Protein 5NGH (pdb70)

Solvent-accessible surface area: 8591 Å² total; per-residue (Å²): 107,86,125,38,52,92,78,119,43,71,26,78,77,1,43,12,120,2,45,1,3,7,5,0,1,71,62,134,107,43,2,90,136,134,17,36,15,32,23,10,5,5,38,2,61,62,64,120,102,26,9,1,44,14,42,13,7,25,48,93,142,66,87,54,53,125,58,66,33,80,0,83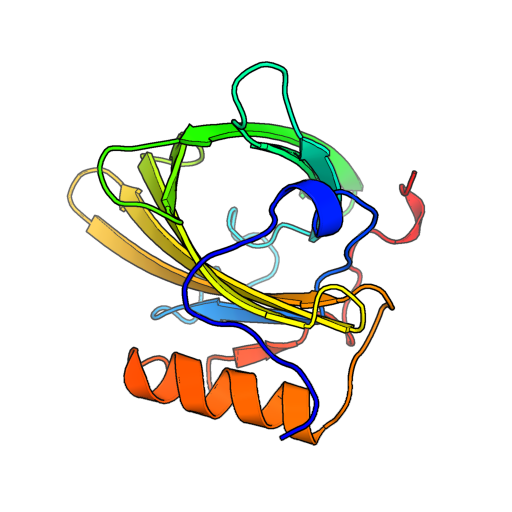,100,54,182,73,108,7,34,5,14,18,135,46,80,36,100,2,49,16,86,7,13,3,0,32,38,115,44,7,0,0,18,14,28,58,9,43,41,166,118,111,77,16,43,13,1,19,0,0,0,54,119,50,73,14,46,124,102,6,125,51,81,0,44,102,53,0,79,110,48,57,2,80,140,124,25,27,20,47,0,46,142,66,114,23,3,81,162,50,60,82

InterPro domains:
  IPR000566 Lipocalin/cytosolic fatty-acid binding domain [PF00061] (87-225)
  IPR002345 Lipocalin [PTHR11430] (59-229)
  IPR002971 Major urinary protein [PR01221] (70-84)
  IPR002971 Major urinary protein [PR01221] (87-105)
  IPR002971 Major urinary protein [PR01221] (117-138)
  IPR002971 Major urinary protein [PR01221] (150-162)
  IPR002971 Major urinary protein [PR01221] (164-179)
  IPR002971 Major urinary protein [PR01221] (185-206)
  IPR002971 Major urinary protein [PR01221] (213-230)
  IPR012674 Calycin [G3DSA:2.40.128.20] (71-238)
  IPR012674 Calycin [SSF50814] (81-230)
  IPR022272 Lipocalin family conserved site [PS00213] (80-93)

CATH classification: 2.40.128.20

Structure (mmCIF, N/CA/C/O backbone):
data_5NGH
#
_entry.id   5NGH
#
_cell.length_a   94.030
_cell.length_b   94.030
_cell.length_c   114.530
_cell.angle_alpha   90.00
_cell.angle_beta   90.00
_cell.angle_gamma   120.00
#
_symmetry.space_group_name_H-M   'P 65 2 2'
#
loop_
_entity.id
_entity.type
_entity.pdbx_description
1 polymer 'Odorant Binding Protein 3'
2 non-polymer 2-AMINO-2-HYDROXYMETHYL-PROPANE-1,3-DIOL
3 water water
#
loop_
_atom_site.group_PDB
_atom_site.id
_atom_site.type_symbol
_atom_site.label_atom_id
_atom_site.label_alt_id
_atom_site.label_comp_id
_atom_site.label_asym_id
_atom_site.label_entity_id
_atom_site.label_seq_id
_atom_site.pdbx_PDB_ins_code
_atom_site.Cartn_x
_atom_site.Cartn_y
_atom_site.Cartn_z
_atom_site.occupancy
_atom_site.B_iso_or_equiv
_atom_site.auth_seq_id
_atom_site.auth_comp_id
_atom_site.auth_asym_id
_atom_site.auth_atom_id
_atom_site.pdbx_PDB_model_num
ATOM 1 N N . GLU A 1 3 ? 8.634 -40.354 -1.935 1.00 119.09 3 GLU A N 1
ATOM 2 C CA . GLU A 1 3 ? 7.563 -40.210 -0.954 1.00 118.05 3 GLU A CA 1
ATOM 3 C C . GLU A 1 3 ? 7.674 -38.877 -0.161 1.00 118.31 3 GLU A C 1
ATOM 4 O O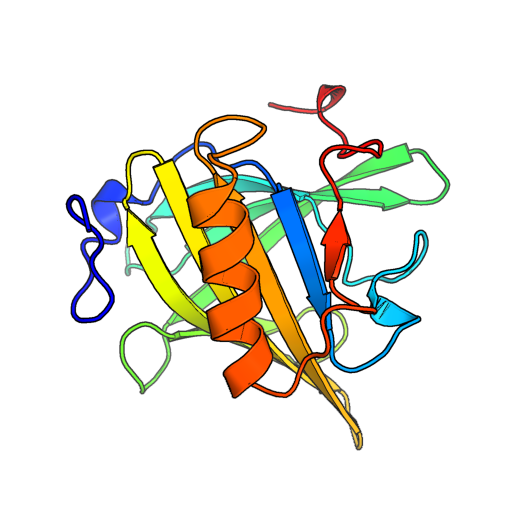 . GLU A 1 3 ? 8.532 -38.046 -0.490 1.00 116.47 3 GLU A O 1
ATOM 6 N N . GLY A 1 4 ? 6.788 -38.687 0.828 1.00 114.96 4 GLY A N 1
ATOM 7 C CA . GLY A 1 4 ? 6.734 -37.548 1.757 1.00 114.60 4 GLY A CA 1
ATOM 8 C C . GLY A 1 4 ? 6.681 -36.143 1.184 1.00 119.01 4 GLY A C 1
ATOM 9 O O . GLY A 1 4 ? 5.667 -35.746 0.605 1.00 119.63 4 GLY A O 1
ATOM 10 N N . ASN A 1 5 ? 7.783 -35.365 1.401 1.00 114.55 5 ASN A N 1
ATOM 11 C CA . ASN A 1 5 ? 7.954 -33.965 0.968 1.00 113.04 5 ASN A CA 1
ATOM 12 C C . ASN A 1 5 ? 9.427 -33.572 0.679 1.00 111.92 5 ASN A C 1
ATOM 13 O O . ASN A 1 5 ? 9.843 -32.453 1.008 1.00 111.43 5 ASN A O 1
ATOM 18 N N . ASP A 1 6 ? 10.201 -34.483 0.051 1.00 104.78 6 ASP A N 1
ATOM 19 C CA . ASP A 1 6 ? 11.609 -34.218 -0.278 1.00 102.77 6 ASP A CA 1
ATOM 20 C C . ASP A 1 6 ? 11.749 -33.330 -1.500 1.00 104.37 6 ASP A C 1
ATOM 21 O O . ASP A 1 6 ? 10.963 -33.464 -2.435 1.00 104.80 6 ASP A O 1
ATOM 26 N N . VAL A 1 7 ? 12.723 -32.394 -1.469 1.00 98.32 7 VAL A N 1
ATOM 27 C CA . VAL A 1 7 ? 13.018 -31.462 -2.563 1.00 96.59 7 VAL A CA 1
ATOM 28 C C . VAL A 1 7 ? 14.459 -31.692 -3.034 1.00 97.06 7 VAL A C 1
ATOM 29 O O . VAL A 1 7 ? 15.372 -31.747 -2.207 1.00 95.99 7 VAL A O 1
ATOM 33 N N . ARG A 1 8 ? 14.649 -31.864 -4.360 1.00 90.89 8 ARG A N 1
ATOM 34 C CA . ARG A 1 8 ? 15.959 -32.096 -4.980 1.00 88.77 8 ARG A CA 1
ATOM 35 C C . ARG A 1 8 ? 16.296 -31.045 -6.046 1.00 90.41 8 ARG A C 1
ATOM 36 O O . ARG A 1 8 ? 17.374 -31.103 -6.638 1.00 88.53 8 ARG A O 1
ATOM 41 N N . ARG A 1 9 ? 15.397 -30.070 -6.274 1.00 87.79 9 ARG A N 1
ATOM 42 C CA . ARG A 1 9 ? 15.618 -29.063 -7.312 1.00 88.55 9 ARG A CA 1
ATOM 43 C C . ARG A 1 9 ? 16.105 -27.711 -6.791 1.00 92.75 9 ARG A C 1
ATOM 44 O O . ARG A 1 9 ? 17.313 -27.503 -6.698 1.00 90.91 9 ARG A O 1
ATOM 46 N N . ASN A 1 10 ? 15.160 -26.798 -6.497 1.00 90.99 10 ASN A N 1
ATOM 47 C CA . ASN A 1 10 ? 15.386 -25.443 -6.025 1.00 90.97 10 ASN A CA 1
ATOM 48 C C . ASN A 1 10 ? 15.253 -25.452 -4.533 1.00 96.68 10 ASN A C 1
ATOM 49 O O . ASN A 1 10 ? 14.271 -25.982 -3.992 1.00 97.67 10 ASN A O 1
ATOM 54 N N . PHE A 1 11 ? 16.270 -24.913 -3.863 1.00 92.47 11 PHE A N 1
ATOM 55 C CA . PHE A 1 11 ? 16.366 -24.956 -2.420 1.00 91.57 11 PHE A CA 1
ATOM 56 C C . PHE A 1 11 ? 15.940 -23.696 -1.686 1.00 96.69 11 PHE A C 1
ATOM 57 O O . PHE A 1 11 ? 15.842 -22.624 -2.275 1.00 97.31 11 PHE A O 1
ATOM 65 N N . ASP A 1 12 ? 15.637 -23.878 -0.382 1.00 92.70 12 ASP A N 1
ATOM 66 C CA . ASP A 1 12 ? 15.295 -22.850 0.590 1.00 91.75 12 ASP A CA 1
ATOM 67 C C . ASP A 1 12 ? 16.329 -23.065 1.672 1.00 92.78 12 ASP A C 1
ATOM 68 O O . ASP A 1 12 ? 16.036 -23.579 2.757 1.00 91.74 12 ASP A O 1
ATOM 73 N N . VAL A 1 13 ? 17.5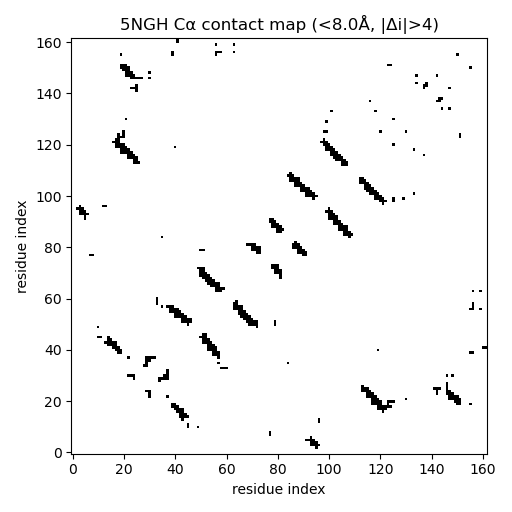78 -22.675 1.335 1.00 87.54 13 VAL A N 1
ATOM 74 C CA . VAL A 1 13 ? 18.781 -22.776 2.167 1.00 86.14 13 VAL A CA 1
ATOM 75 C C . VAL A 1 13 ? 18.472 -22.260 3.595 1.00 89.04 13 VAL A C 1
ATOM 76 O O . VAL A 1 13 ? 18.883 -22.880 4.578 1.00 87.02 13 VAL A O 1
ATOM 80 N N . SER A 1 14 ? 17.649 -21.201 3.680 1.00 87.06 14 SER A N 1
ATOM 81 C CA . SER A 1 14 ? 17.186 -20.550 4.905 1.00 87.58 14 SER A CA 1
ATOM 82 C C . SER A 1 14 ? 16.597 -21.571 5.893 1.00 91.38 14 SER A C 1
ATOM 83 O O . SER A 1 14 ? 16.836 -21.462 7.099 1.00 91.54 14 SER A O 1
ATOM 86 N N . LYS A 1 15 ? 15.882 -22.590 5.372 1.00 87.23 15 LYS A N 1
ATOM 87 C CA . LYS A 1 15 ? 15.260 -23.633 6.193 1.00 86.34 15 LYS A CA 1
ATOM 88 C C . LYS A 1 15 ? 16.151 -24.879 6.351 1.00 86.31 15 LYS A C 1
ATOM 89 O O . LYS A 1 15 ? 15.715 -25.896 6.903 1.00 85.99 15 LYS A O 1
ATOM 92 N N . ILE A 1 16 ? 17.411 -24.778 5.925 1.00 80.09 16 ILE A N 1
ATOM 93 C CA . ILE A 1 16 ? 18.358 -25.871 6.106 1.00 79.17 16 ILE A CA 1
ATOM 94 C C . ILE A 1 16 ? 19.372 -25.496 7.196 1.00 86.34 16 ILE A C 1
ATOM 95 O O . ILE A 1 16 ? 20.026 -26.387 7.739 1.00 86.50 16 ILE A O 1
ATOM 100 N N . SER A 1 17 ? 19.474 -24.183 7.542 1.00 83.65 17 SER A N 1
ATOM 101 C CA . SER A 1 17 ? 20.367 -23.693 8.596 1.00 83.27 17 SER A CA 1
ATOM 102 C C . SER A 1 17 ? 19.866 -24.173 9.957 1.00 85.60 17 SER A C 1
ATOM 103 O O . SER A 1 17 ? 18.714 -23.912 10.331 1.00 86.67 17 SER A O 1
ATOM 106 N N . GLY A 1 18 ? 20.714 -24.923 10.652 1.00 79.39 18 GLY A N 1
ATOM 107 C CA . GLY A 1 18 ? 20.393 -25.473 11.960 1.00 78.33 18 GLY A CA 1
ATOM 108 C C . GLY A 1 18 ? 21.337 -26.565 12.422 1.00 80.83 18 GLY A C 1
ATOM 109 O O . GLY A 1 18 ? 22.469 -26.668 11.943 1.00 81.62 18 GLY A O 1
ATOM 110 N N . TYR A 1 19 ? 20.873 -27.392 13.342 1.00 75.15 19 TYR A N 1
ATOM 111 C CA . TYR A 1 19 ? 21.680 -28.457 13.923 1.00 74.38 19 TYR A CA 1
ATOM 112 C C . TYR A 1 19 ? 21.476 -29.786 13.197 1.00 76.77 19 TYR A C 1
ATOM 113 O O . TYR A 1 19 ? 20.404 -30.383 13.269 1.00 76.14 19 TYR A O 1
ATOM 122 N N . TRP A 1 20 ? 22.516 -30.244 12.506 1.00 72.95 20 TRP A N 1
ATOM 123 C CA . TRP A 1 20 ? 22.553 -31.521 11.789 1.00 72.34 20 TRP A CA 1
ATOM 124 C C . TRP A 1 20 ? 23.485 -32.500 12.527 1.00 70.74 20 TRP A C 1
ATOM 125 O O . TRP A 1 20 ? 24.295 -32.074 13.334 1.00 68.64 20 TRP A O 1
ATOM 136 N N . TYR A 1 21 ? 23.381 -33.800 12.232 1.00 66.88 21 TYR A N 1
ATOM 137 C CA . TYR A 1 21 ? 24.252 -34.866 12.759 1.00 66.55 21 TYR A CA 1
ATOM 138 C C . TYR A 1 21 ? 24.955 -35.502 11.525 1.00 69.83 21 TYR A C 1
ATOM 139 O O . TYR A 1 21 ? 25.069 -34.845 10.494 1.00 70.64 21 TYR A O 1
ATOM 148 N N . SER A 1 22 ? 25.467 -36.723 11.621 1.00 63.79 22 SER A N 1
ATOM 149 C CA . SER A 1 22 ? 26.129 -37.368 10.495 1.00 62.75 22 SER A CA 1
ATOM 150 C C . SER A 1 22 ? 25.817 -38.838 10.657 1.00 65.11 22 SER A C 1
ATOM 151 O O . SER A 1 22 ? 26.251 -39.437 11.632 1.00 65.62 22 SER A O 1
ATOM 154 N N . VAL A 1 23 ? 24.972 -39.382 9.790 1.00 60.18 23 VAL A N 1
ATOM 155 C CA . VAL A 1 23 ? 24.486 -40.754 9.877 1.00 60.04 23 VAL A CA 1
ATOM 156 C C . VAL A 1 23 ? 25.380 -41.683 9.118 1.00 69.21 23 VAL A C 1
ATOM 157 O O . VAL A 1 23 ? 25.954 -42.586 9.726 1.00 69.54 23 VAL A O 1
ATOM 161 N N . LEU A 1 24 ? 25.508 -41.470 7.786 1.00 69.19 24 LEU A N 1
ATOM 162 C CA . LEU A 1 24 ? 26.350 -42.277 6.912 1.00 69.69 24 LEU A CA 1
ATOM 163 C C . LEU A 1 24 ? 27.288 -41.421 6.105 1.00 74.78 24 LEU A C 1
ATOM 164 O O . LEU A 1 24 ? 26.915 -40.325 5.676 1.00 72.39 24 LEU A O 1
ATOM 169 N N . LEU A 1 25 ? 28.522 -41.929 5.923 1.00 74.88 25 LEU A N 1
ATOM 170 C CA . LEU A 1 25 ? 29.609 -41.297 5.171 1.00 76.46 25 LEU A CA 1
ATOM 171 C C . LEU A 1 25 ? 30.204 -42.381 4.300 1.00 86.06 25 LEU A C 1
ATOM 172 O O . LEU A 1 25 ? 30.576 -43.436 4.825 1.00 86.42 25 LEU A O 1
ATOM 177 N N . ALA A 1 26 ? 30.251 -42.144 2.969 1.00 85.26 26 ALA A N 1
ATOM 178 C CA . ALA A 1 26 ? 30.770 -43.098 1.990 1.00 86.05 26 ALA A CA 1
ATOM 179 C C . ALA A 1 26 ? 31.659 -42.429 0.922 1.00 92.30 26 ALA A C 1
ATOM 180 O O . ALA A 1 26 ? 31.453 -41.257 0.610 1.00 90.47 26 ALA A O 1
ATOM 182 N N . SER A 1 27 ? 32.635 -43.180 0.360 1.00 93.11 27 SER A N 1
ATOM 183 C CA . SER A 1 27 ? 33.539 -42.710 -0.710 1.00 95.22 27 SER A CA 1
ATOM 184 C C . SER A 1 27 ? 33.882 -43.826 -1.708 1.00 102.74 27 SER A C 1
ATOM 185 O O . SER A 1 27 ? 33.536 -44.989 -1.469 1.00 102.34 27 SER A O 1
ATOM 188 N N . ASP A 1 28 ? 34.575 -43.469 -2.821 1.00 102.22 28 ASP A N 1
ATOM 189 C CA . ASP A 1 28 ? 35.022 -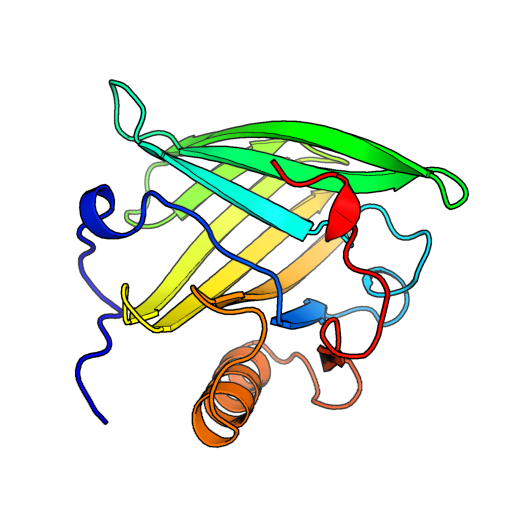44.425 -3.853 1.00 103.32 28 ASP A CA 1
ATOM 190 C C . ASP A 1 28 ? 36.150 -45.314 -3.320 1.00 110.40 28 ASP A C 1
ATOM 191 O O . ASP A 1 28 ? 36.311 -46.442 -3.790 1.00 110.52 28 ASP A O 1
ATOM 196 N N . VAL A 1 29 ? 36.923 -44.807 -2.339 1.00 108.68 29 VAL A N 1
ATOM 197 C CA . VAL A 1 29 ? 38.019 -45.531 -1.690 1.00 109.22 29 VAL A CA 1
ATOM 198 C C . VAL A 1 29 ? 37.624 -45.998 -0.290 1.00 114.05 29 VAL A C 1
ATOM 199 O O . VAL A 1 29 ? 36.921 -45.277 0.423 1.00 113.61 29 VAL A O 1
ATOM 203 N N . ARG A 1 30 ? 38.069 -47.205 0.098 1.00 110.80 30 ARG A N 1
ATOM 204 C CA . ARG A 1 30 ? 37.777 -47.779 1.411 1.00 110.57 30 ARG A CA 1
ATOM 205 C C . ARG A 1 30 ? 38.472 -47.023 2.551 1.00 114.43 30 ARG A C 1
ATOM 206 O O . ARG A 1 30 ? 37.870 -46.792 3.602 1.00 113.97 30 ARG A O 1
ATOM 214 N N . GLU A 1 31 ? 39.727 -46.616 2.320 1.00 111.20 31 GLU A N 1
ATOM 215 C CA . GLU A 1 31 ? 40.563 -45.942 3.304 1.00 111.00 31 GLU A CA 1
ATOM 216 C C . GLU A 1 31 ? 40.099 -44.523 3.689 1.00 114.94 31 GLU A C 1
ATOM 217 O O . GLU A 1 31 ? 40.279 -44.169 4.852 1.00 115.68 31 GLU A O 1
ATOM 223 N N . LYS A 1 32 ? 39.513 -43.720 2.769 1.00 110.22 32 LYS A N 1
ATOM 224 C CA . LYS A 1 32 ? 39.132 -42.346 3.133 1.00 109.54 32 LYS A CA 1
ATOM 225 C C . LYS A 1 32 ? 37.872 -42.260 4.045 1.00 112.33 32 LYS A C 1
ATOM 226 O O . LYS A 1 32 ? 37.512 -41.159 4.485 1.00 110.67 32 LYS A O 1
ATOM 232 N N . THR A 1 33 ? 37.267 -43.416 4.390 1.00 109.44 33 THR A N 1
ATOM 233 C CA . THR A 1 33 ? 36.135 -43.466 5.319 1.00 109.98 33 THR A CA 1
ATOM 234 C C . THR A 1 33 ? 36.557 -44.093 6.666 1.00 116.59 33 THR A C 1
ATOM 235 O O . THR A 1 33 ? 35.723 -44.271 7.563 1.00 115.68 33 THR A O 1
ATOM 239 N N . GLU A 1 34 ? 37.862 -44.420 6.789 1.00 115.76 34 GLU A N 1
ATOM 240 C CA . GLU A 1 34 ? 38.456 -45.001 7.992 1.00 116.73 34 GLU A CA 1
ATOM 241 C C . GLU A 1 34 ? 38.682 -43.954 9.088 1.00 122.69 34 GLU A C 1
ATOM 242 O O . GLU A 1 34 ? 38.554 -42.746 8.847 1.00 123.02 34 GLU A O 1
ATOM 248 N N . GLU A 1 35 ? 39.023 -44.439 10.297 1.00 119.02 35 GLU A N 1
ATOM 249 C CA . GLU A 1 35 ? 39.222 -43.664 11.520 1.00 118.55 35 GLU A CA 1
ATOM 250 C C . GLU A 1 35 ? 40.106 -42.396 11.359 1.00 120.33 35 GLU A C 1
ATOM 251 O O . GLU A 1 35 ? 39.593 -41.284 11.514 1.00 120.32 35 GLU A O 1
ATOM 257 N N . ASN A 1 36 ? 41.396 -42.553 11.022 1.00 114.50 36 ASN A N 1
ATOM 258 C CA . ASN A 1 36 ? 42.325 -41.425 10.925 1.00 113.13 36 ASN A CA 1
ATOM 259 C C . ASN A 1 36 ?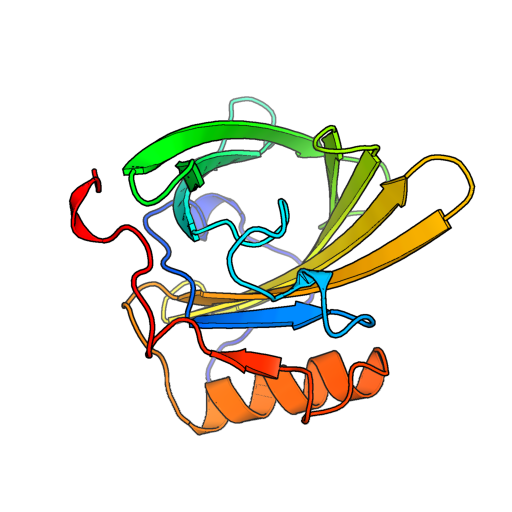 42.262 -40.635 9.602 1.00 113.04 36 ASN A C 1
ATOM 260 O O . ASN A 1 36 ? 43.025 -39.671 9.444 1.00 112.39 36 ASN A O 1
ATOM 265 N N . SER A 1 37 ? 41.335 -41.001 8.686 1.00 106.45 37 SER A N 1
ATOM 266 C CA . SER A 1 37 ? 41.179 -40.323 7.394 1.00 104.51 37 SER A CA 1
ATOM 267 C C . SER A 1 37 ? 40.580 -38.930 7.569 1.00 103.72 37 SER A C 1
ATOM 268 O O . SER A 1 37 ? 39.513 -38.787 8.170 1.00 103.58 37 SER A O 1
ATOM 271 N N . SER A 1 38 ? 41.277 -37.909 7.057 1.00 96.24 38 SER A N 1
ATOM 272 C CA . SER A 1 38 ? 40.888 -36.498 7.137 1.00 94.33 38 SER A CA 1
ATOM 273 C C . SER A 1 38 ? 39.415 -36.217 6.793 1.00 93.82 38 SER A C 1
ATOM 274 O O . SER A 1 38 ? 38.782 -35.379 7.416 1.00 94.05 38 SER A O 1
ATOM 277 N N . MET A 1 39 ? 38.857 -36.955 5.851 1.00 86.16 39 MET A N 1
ATOM 278 C CA . MET A 1 39 ? 37.492 -36.726 5.391 1.00 83.82 39 MET A CA 1
ATOM 279 C C . MET A 1 39 ? 36.374 -37.242 6.338 1.00 85.08 39 MET A C 1
ATOM 280 O O . MET A 1 39 ? 35.181 -37.061 6.041 1.00 84.82 39 MET A O 1
ATOM 285 N N . ARG A 1 40 ? 36.746 -37.826 7.493 1.00 78.77 40 ARG A N 1
ATOM 286 C CA . ARG A 1 40 ? 35.761 -38.293 8.474 1.00 76.94 40 ARG A CA 1
ATOM 287 C C . ARG A 1 40 ? 35.407 -37.144 9.430 1.00 76.90 40 ARG A C 1
ATOM 288 O O . ARG A 1 40 ? 35.933 -37.102 10.534 1.00 76.60 40 ARG A O 1
ATOM 296 N N . VAL A 1 41 ? 34.562 -36.186 8.995 1.00 71.88 41 VAL A N 1
ATOM 297 C CA . VAL A 1 41 ? 34.141 -35.060 9.846 1.00 72.10 41 VAL A CA 1
ATOM 298 C C . VAL A 1 41 ? 32.664 -35.231 10.269 1.00 77.24 41 VAL A C 1
ATOM 299 O O . VAL A 1 41 ? 31.871 -35.878 9.566 1.00 76.64 41 VAL A O 1
ATOM 303 N N . PHE A 1 42 ? 32.305 -34.643 11.419 1.00 74.04 42 PHE A N 1
ATOM 304 C CA . PHE A 1 42 ? 30.956 -34.725 11.961 1.00 72.79 42 PHE A CA 1
ATOM 305 C C . PHE A 1 42 ? 30.259 -33.376 12.063 1.00 72.49 42 PHE A C 1
ATOM 306 O O . PHE A 1 42 ? 30.621 -32.542 12.879 1.00 67.32 42 PHE A O 1
ATOM 314 N N . VAL A 1 43 ? 29.253 -33.166 11.214 1.00 71.95 43 VAL A N 1
ATOM 315 C CA . VAL A 1 43 ? 28.492 -31.919 11.196 1.00 72.86 43 VAL A CA 1
ATOM 316 C C . VAL A 1 43 ? 27.844 -31.651 12.566 1.00 78.28 43 VAL A C 1
ATOM 317 O O . VAL A 1 43 ? 27.346 -32.583 13.207 1.00 78.56 43 VAL A O 1
ATOM 321 N N . ASN A 1 44 ? 27.885 -30.394 13.019 1.00 74.61 44 ASN A N 1
ATOM 322 C CA . ASN A 1 44 ? 27.216 -30.014 14.250 1.00 75.13 44 ASN A CA 1
ATOM 323 C C . ASN A 1 44 ? 26.180 -28.976 13.876 1.00 80.67 44 ASN A C 1
ATOM 324 O O . ASN A 1 44 ? 24.993 -29.258 14.008 1.00 80.62 44 ASN A O 1
ATOM 326 N N . HIS A 1 45 ? 26.609 -27.819 13.320 1.00 77.67 45 HIS A N 1
ATOM 327 C CA . HIS A 1 45 ? 25.701 -26.737 12.923 1.00 77.59 45 HIS A CA 1
ATOM 328 C C . HIS A 1 45 ? 26.063 -26.158 11.551 1.00 84.31 45 HIS A C 1
ATOM 329 O O . HIS A 1 45 ? 27.231 -26.197 11.161 1.00 84.13 45 HIS A O 1
ATOM 336 N N . ILE A 1 46 ? 25.054 -25.624 10.831 1.00 82.12 46 ILE A N 1
ATOM 337 C CA . ILE A 1 46 ? 25.211 -24.902 9.581 1.00 82.53 46 ILE A CA 1
ATOM 338 C C . ILE A 1 46 ? 24.471 -23.576 9.690 1.00 87.29 46 ILE A C 1
ATOM 339 O O . ILE A 1 46 ? 23.333 -23.526 10.156 1.00 85.25 46 ILE A O 1
ATOM 344 N N . GLU A 1 47 ? 25.124 -22.496 9.280 1.00 87.12 47 GLU A N 1
ATOM 345 C CA . GLU A 1 47 ? 24.501 -21.179 9.334 1.00 88.42 47 GLU A CA 1
ATOM 346 C C . GLU A 1 47 ? 24.623 -20.426 8.038 1.00 94.54 47 GLU A C 1
ATOM 347 O O . GLU A 1 47 ? 25.695 -20.392 7.434 1.00 93.56 47 GLU A O 1
ATOM 353 N N . VAL A 1 48 ? 23.497 -19.813 7.633 1.00 93.13 48 VAL A N 1
ATOM 354 C CA . VAL A 1 48 ? 23.337 -18.974 6.453 1.00 93.71 48 VAL A CA 1
ATOM 355 C C . VAL A 1 48 ? 24.122 -17.683 6.708 1.00 99.01 48 VAL A C 1
ATOM 356 O O . VAL A 1 48 ? 24.016 -17.104 7.785 1.00 98.25 48 VAL A O 1
ATOM 360 N N . LEU A 1 49 ? 24.926 -17.273 5.737 1.00 97.55 49 LEU A N 1
ATOM 361 C CA . LEU A 1 49 ? 25.742 -16.073 5.818 1.00 98.38 49 LEU A CA 1
ATOM 362 C C . LEU A 1 49 ? 24.966 -14.850 5.275 1.00 103.82 49 LEU A C 1
ATOM 363 O O . LEU A 1 49 ? 23.751 -14.922 5.044 1.00 104.34 49 LEU A O 1
ATOM 368 N N . SER A 1 50 ? 25.662 -13.723 5.113 1.00 100.17 50 SER A N 1
ATOM 369 C CA . SER A 1 50 ? 25.111 -12.477 4.588 1.00 100.09 50 SER A CA 1
ATOM 370 C C . SER A 1 50 ? 24.745 -12.634 3.100 1.00 102.99 50 SER A C 1
ATOM 371 O O . SER A 1 50 ? 23.684 -12.183 2.652 1.00 102.28 50 SER A O 1
ATOM 374 N N . ASN A 1 51 ? 25.653 -13.294 2.365 1.00 99.21 51 ASN A N 1
ATOM 375 C CA . ASN A 1 51 ? 25.649 -13.548 0.923 1.00 99.19 51 ASN A CA 1
ATOM 376 C C . ASN A 1 51 ? 25.097 -14.924 0.465 1.00 102.29 51 ASN A C 1
ATOM 377 O O . ASN A 1 51 ? 25.026 -15.168 -0.748 1.00 102.06 51 ASN A O 1
ATOM 382 N N . SER A 1 52 ? 24.787 -15.814 1.407 1.00 97.96 52 SER A N 1
ATOM 383 C CA . SER A 1 52 ? 24.263 -17.154 1.200 1.00 97.55 52 SER A CA 1
ATOM 384 C C . SER A 1 52 ? 25.409 -18.239 1.051 1.00 99.33 52 SER A C 1
ATOM 385 O O . SER A 1 52 ? 25.129 -19.354 0.590 1.00 99.02 52 SER A O 1
ATOM 388 N N . SER A 1 53 ? 26.636 -17.925 1.533 1.00 93.44 53 SER A N 1
ATOM 389 C CA . SER A 1 53 ? 27.750 -18.887 1.631 1.00 92.20 53 SER A CA 1
ATOM 390 C C . SER A 1 53 ? 27.506 -19.744 2.911 1.00 92.94 53 SER A C 1
ATOM 391 O O . SER A 1 53 ? 26.694 -19.360 3.757 1.00 92.31 53 SER A O 1
ATOM 394 N N . LEU A 1 54 ? 28.148 -20.919 3.046 1.00 86.37 54 LEU A N 1
ATOM 395 C CA . LEU A 1 54 ? 27.811 -21.716 4.215 1.00 84.56 54 LEU A CA 1
ATOM 396 C C . LEU A 1 54 ? 28.927 -21.972 5.214 1.00 89.52 54 LEU A C 1
ATOM 397 O O . LEU A 1 54 ? 30.027 -22.378 4.844 1.00 89.74 54 LEU A O 1
ATOM 402 N N . LEU A 1 55 ? 28.613 -21.757 6.509 1.00 85.75 55 LEU A N 1
ATOM 403 C CA . LEU A 1 55 ? 29.533 -21.988 7.607 1.00 84.80 55 LEU A CA 1
ATOM 404 C C . LEU A 1 55 ? 29.179 -23.297 8.289 1.00 87.97 55 LEU A C 1
ATOM 405 O O . LEU A 1 55 ? 28.032 -23.502 8.695 1.00 86.95 55 LEU A O 1
ATOM 410 N N . PHE A 1 56 ? 30.188 -24.168 8.427 1.00 83.78 56 PHE A N 1
ATOM 411 C CA . PHE A 1 56 ? 30.038 -25.497 8.964 1.00 83.35 56 PHE A CA 1
ATOM 412 C C . PHE A 1 56 ? 30.831 -25.687 10.234 1.00 87.97 56 PHE A C 1
ATOM 413 O O . PHE A 1 56 ? 32.043 -25.865 10.167 1.00 88.31 56 PHE A O 1
ATOM 421 N N . ASN A 1 57 ? 30.148 -25.676 11.395 1.00 83.84 57 ASN A N 1
ATOM 422 C CA . ASN A 1 57 ? 30.773 -25.978 12.671 1.00 83.72 57 ASN A CA 1
ATOM 423 C C . ASN A 1 57 ? 30.738 -27.486 12.766 1.00 89.46 57 ASN A C 1
ATOM 424 O O . ASN A 1 57 ? 29.665 -28.094 12.633 1.00 89.13 57 ASN A O 1
ATOM 429 N N . MET A 1 58 ? 31.924 -28.102 12.868 1.00 87.71 58 MET A N 1
ATOM 430 C CA . MET A 1 58 ? 32.055 -29.559 12.858 1.00 88.79 58 MET A CA 1
ATOM 431 C C . MET A 1 58 ? 33.257 -30.084 13.619 1.00 96.53 58 MET A C 1
ATOM 432 O O . MET A 1 58 ? 34.187 -29.331 13.900 1.00 96.56 58 MET A O 1
ATOM 437 N N . HIS A 1 59 ? 33.245 -31.389 13.944 1.00 96.36 59 HIS A N 1
ATOM 438 C CA . HIS A 1 59 ? 34.297 -32.034 14.722 1.00 97.73 59 HIS A CA 1
ATOM 439 C C . HIS A 1 59 ? 34.966 -33.195 14.008 1.00 102.75 59 HIS A C 1
ATOM 440 O O . HIS A 1 59 ? 34.320 -33.916 13.248 1.00 101.16 59 HIS A O 1
ATOM 447 N N . ILE A 1 60 ? 36.290 -33.333 14.256 1.00 101.43 60 ILE A N 1
ATOM 448 C CA . ILE A 1 60 ? 37.222 -34.352 13.747 1.00 101.62 60 ILE A CA 1
ATOM 449 C C . ILE A 1 60 ? 38.047 -34.894 14.921 1.00 107.49 60 ILE A C 1
ATOM 450 O O . ILE A 1 60 ? 38.470 -34.118 15.793 1.00 107.76 60 ILE A O 1
ATOM 455 N N . LYS A 1 61 ? 38.332 -36.208 14.906 1.00 104.40 61 LYS A N 1
ATOM 456 C CA . LYS A 1 61 ? 39.135 -36.869 15.932 1.00 104.31 61 LYS A CA 1
ATOM 457 C C . LYS A 1 61 ? 40.658 -36.795 15.678 1.00 109.70 61 LYS A C 1
ATOM 458 O O . LYS A 1 61 ? 41.187 -37.557 14.867 1.00 109.01 61 LYS A O 1
ATOM 461 N N . VAL A 1 62 ? 41.348 -35.869 16.391 1.00 108.23 62 VAL A N 1
ATOM 462 C CA . VAL A 1 62 ? 42.809 -35.661 16.385 1.00 108.74 62 VAL A CA 1
ATOM 463 C C . VAL A 1 62 ? 43.385 -36.513 17.551 1.00 114.99 62 VAL A C 1
ATOM 464 O O . VAL A 1 62 ? 43.321 -36.097 18.719 1.00 114.81 62 VAL A O 1
ATOM 468 N N . ASP A 1 63 ? 43.869 -37.744 17.219 1.00 112.59 63 ASP A N 1
ATOM 469 C CA . ASP A 1 63 ? 44.442 -38.766 18.127 1.00 112.62 63 ASP A CA 1
ATOM 470 C C . ASP A 1 63 ? 43.472 -39.212 19.264 1.00 115.71 63 ASP A C 1
ATOM 471 O O . ASP A 1 63 ? 43.915 -39.493 20.388 1.00 115.92 63 ASP A O 1
ATOM 476 N N . GLY A 1 64 ? 42.172 -39.286 18.938 1.00 110.44 64 GLY A N 1
ATOM 477 C CA . GLY A 1 64 ? 41.102 -39.658 19.870 1.00 109.18 64 GLY A CA 1
ATOM 478 C C . GLY A 1 64 ? 40.430 -38.488 20.580 1.00 109.96 64 GLY A C 1
ATOM 479 O O . GLY A 1 64 ? 39.457 -38.686 21.314 1.00 108.95 64 GLY A O 1
ATOM 480 N N . LYS A 1 65 ? 40.957 -37.260 20.377 1.00 104.65 65 LYS A N 1
ATOM 481 C CA . LYS A 1 65 ? 40.458 -36.020 20.981 1.00 103.21 65 LYS A CA 1
ATOM 482 C C . LYS A 1 65 ? 39.673 -35.244 19.954 1.00 103.02 65 LYS A C 1
ATOM 483 O O . LYS A 1 65 ? 40.199 -34.945 18.886 1.00 102.45 65 LYS A O 1
ATOM 486 N N . CYS A 1 66 ? 38.424 -34.911 20.269 1.00 97.56 66 CYS A N 1
ATOM 487 C CA . CYS A 1 66 ? 37.548 -34.171 19.374 1.00 97.16 66 CYS A CA 1
ATOM 488 C C . CYS A 1 66 ? 37.952 -32.728 19.218 1.00 99.89 66 CYS A C 1
ATOM 489 O O . CYS A 1 66 ? 38.047 -32.000 20.201 1.00 98.10 66 CYS A O 1
ATOM 492 N N . THR A 1 67 ? 38.200 -32.321 17.972 1.00 97.68 67 THR A N 1
ATOM 493 C CA . THR A 1 67 ? 38.663 -30.982 17.640 1.00 98.06 67 THR A CA 1
ATOM 494 C C . THR A 1 67 ? 37.606 -30.197 16.889 1.00 101.56 67 THR A C 1
ATOM 495 O O . THR A 1 67 ? 36.986 -30.736 15.981 1.00 101.27 67 THR A O 1
ATOM 499 N N . GLU A 1 68 ? 37.440 -28.912 17.239 1.00 98.08 68 GLU A N 1
ATOM 500 C CA . GLU A 1 68 ? 36.509 -27.994 16.586 1.00 97.94 68 GLU A CA 1
ATOM 501 C C . GLU A 1 68 ? 37.129 -27.554 15.269 1.00 101.78 68 GLU A C 1
ATOM 502 O O . GLU A 1 68 ? 38.314 -27.198 15.241 1.00 101.95 68 GLU A O 1
ATOM 508 N N . ILE A 1 69 ? 36.327 -27.581 14.183 1.00 97.19 69 ILE A N 1
ATOM 509 C CA . ILE A 1 69 ? 36.708 -27.113 12.848 1.00 96.14 69 ILE A CA 1
ATOM 510 C C . ILE A 1 69 ? 35.568 -26.293 12.222 1.00 97.39 69 ILE A C 1
ATOM 511 O O . ILE A 1 69 ? 34.395 -26.662 12.340 1.00 97.13 69 ILE A O 1
ATOM 516 N N . ALA A 1 70 ? 35.923 -25.171 11.584 1.00 91.72 70 ALA A N 1
ATOM 517 C CA . ALA A 1 70 ? 34.968 -24.281 10.931 1.00 90.79 70 ALA A CA 1
ATOM 518 C C . ALA A 1 70 ? 35.426 -24.019 9.504 1.00 92.88 70 ALA A C 1
ATOM 519 O O . ALA A 1 70 ? 36.596 -23.692 9.287 1.00 93.97 70 ALA A O 1
ATOM 521 N N . LEU A 1 71 ? 34.520 -24.218 8.529 1.00 85.95 71 LEU A N 1
ATOM 522 C CA . LEU A 1 71 ? 34.807 -24.089 7.108 1.00 83.54 71 LEU A CA 1
ATOM 523 C C . LEU A 1 71 ? 33.753 -23.287 6.415 1.00 89.25 71 LEU A C 1
ATOM 524 O O . LEU A 1 71 ? 32.565 -23.616 6.475 1.00 88.68 71 LEU A O 1
ATOM 529 N N . VAL A 1 72 ? 34.180 -22.243 5.731 1.00 87.68 72 VAL A N 1
ATOM 530 C CA . VAL A 1 72 ? 33.244 -21.456 4.956 1.00 88.25 72 VAL A CA 1
ATOM 531 C C . VAL A 1 72 ? 33.331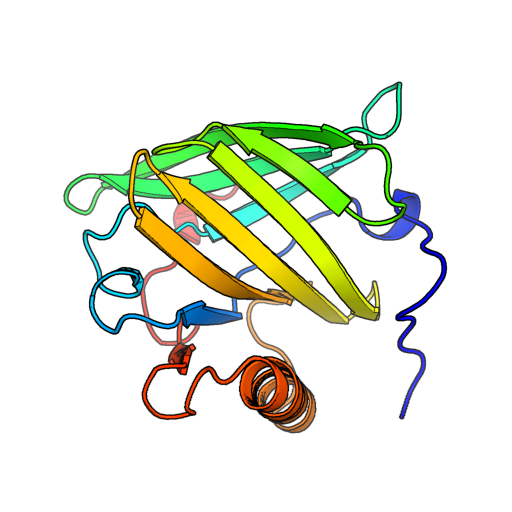 -21.940 3.534 1.00 94.71 72 VAL A C 1
ATOM 532 O O . VAL A 1 72 ? 34.429 -22.005 2.972 1.00 94.75 72 VAL A O 1
ATOM 536 N N . SER A 1 73 ? 32.189 -22.378 2.989 1.00 92.25 73 SER A N 1
ATOM 537 C CA . SER A 1 73 ? 32.094 -22.880 1.631 1.00 91.90 73 SER A CA 1
ATOM 538 C C . SER A 1 73 ? 31.362 -21.835 0.815 1.00 97.93 73 SER A C 1
ATOM 539 O O . SER A 1 73 ? 30.198 -21.511 1.088 1.00 96.61 73 SER A O 1
ATOM 542 N N . ASP A 1 74 ? 32.108 -21.249 -0.132 1.00 97.18 74 ASP A N 1
ATOM 543 C CA . ASP A 1 74 ? 31.675 -20.192 -1.035 1.00 97.84 74 ASP A CA 1
ATOM 544 C C . ASP A 1 74 ? 30.873 -20.752 -2.195 1.00 102.93 74 ASP A C 1
ATOM 545 O O . ASP A 1 74 ? 31.298 -21.712 -2.847 1.00 102.31 74 ASP A O 1
ATOM 550 N N . LYS A 1 75 ? 29.713 -20.120 -2.459 1.00 100.22 75 LYS A N 1
ATOM 551 C CA . LYS A 1 75 ? 28.797 -20.476 -3.533 1.00 100.66 75 LYS A CA 1
ATOM 552 C C . LYS A 1 75 ? 29.519 -20.326 -4.865 1.00 108.05 75 LYS A C 1
ATOM 553 O O . LYS A 1 75 ? 30.398 -19.464 -4.982 1.00 107.69 75 LYS A O 1
ATOM 559 N N . THR A 1 76 ? 29.198 -21.197 -5.847 1.00 106.95 76 THR A N 1
ATOM 560 C CA . THR A 1 76 ? 29.846 -21.178 -7.168 1.00 107.49 76 THR A CA 1
ATOM 561 C C . THR A 1 76 ? 28.821 -20.942 -8.303 1.00 112.65 76 THR A C 1
ATOM 562 O O . THR A 1 76 ? 27.638 -20.701 -8.027 1.00 111.61 76 THR A O 1
ATOM 566 N N . GLU A 1 77 ? 29.313 -20.977 -9.575 1.00 111.06 77 GLU A N 1
ATOM 567 C CA . GLU A 1 77 ? 28.579 -20.800 -10.839 1.00 111.31 77 GLU A CA 1
ATOM 568 C C . GLU A 1 77 ? 27.257 -21.582 -10.852 1.00 115.00 77 GLU A C 1
ATOM 569 O O . GLU A 1 77 ? 26.176 -20.980 -10.919 1.00 114.42 77 GLU A O 1
ATOM 575 N N . LYS A 1 78 ? 27.362 -22.922 -10.736 1.00 111.12 78 LYS A N 1
ATOM 576 C CA . LYS A 1 78 ? 26.236 -23.851 -10.734 1.00 110.14 78 LYS A CA 1
ATOM 577 C C . LYS A 1 78 ? 25.458 -23.726 -9.433 1.00 112.84 78 LYS A C 1
ATOM 578 O O . LYS A 1 78 ? 26.049 -23.662 -8.349 1.00 112.17 78 LYS A O 1
ATOM 581 N N . ASP A 1 79 ? 24.129 -23.646 -9.557 1.00 108.63 79 ASP A N 1
ATOM 582 C CA . ASP A 1 79 ? 23.190 -23.521 -8.448 1.00 108.09 79 ASP A CA 1
ATOM 583 C C . ASP A 1 79 ? 23.170 -24.788 -7.598 1.00 110.08 79 ASP A C 1
ATOM 584 O O . ASP A 1 79 ? 23.225 -25.896 -8.129 1.00 110.48 79 ASP A O 1
ATOM 589 N N . GLY A 1 80 ? 23.076 -24.606 -6.286 1.00 104.17 80 GLY A N 1
ATOM 590 C CA . GLY A 1 80 ? 23.022 -25.710 -5.339 1.00 102.49 80 GLY A CA 1
ATOM 591 C C . GLY A 1 80 ? 24.363 -26.310 -4.981 1.00 102.86 80 GLY A C 1
ATOM 592 O O . GLY A 1 80 ? 24.410 -27.262 -4.190 1.00 102.83 80 GLY A O 1
ATOM 593 N N . GLU A 1 81 ? 25.465 -25.772 -5.545 1.00 96.13 81 GLU A N 1
ATOM 594 C CA . 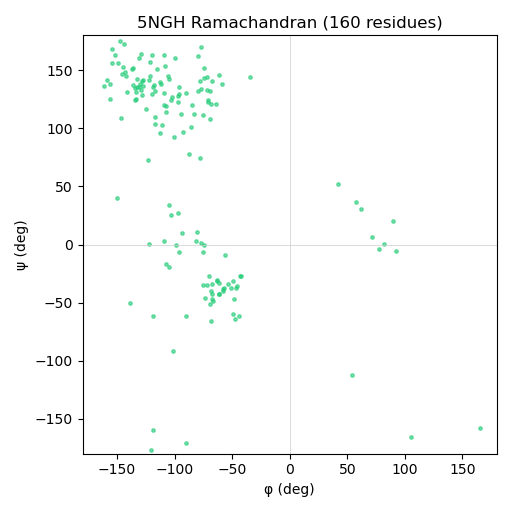GLU A 1 81 ? 26.789 -26.279 -5.220 1.00 95.01 81 GLU A CA 1
ATOM 595 C C . GLU A 1 81 ? 27.711 -25.221 -4.664 1.00 96.28 81 GLU A C 1
ATOM 596 O O . GLU A 1 81 ? 27.721 -24.082 -5.126 1.00 96.56 81 GLU A O 1
ATOM 602 N N . TYR A 1 82 ? 28.511 -25.630 -3.680 1.00 90.02 82 TYR A N 1
ATOM 603 C CA . TYR A 1 82 ? 29.442 -24.795 -2.940 1.00 88.45 82 TYR A CA 1
ATOM 604 C C . TYR A 1 82 ? 30.904 -25.261 -3.084 1.00 93.09 82 TYR A C 1
ATOM 605 O O . TYR A 1 82 ? 31.156 -26.402 -3.477 1.00 92.23 82 TYR A O 1
ATOM 614 N N . SER A 1 83 ? 31.861 -24.379 -2.747 1.00 91.18 83 SER A N 1
ATOM 615 C CA . SER A 1 83 ? 33.290 -24.665 -2.854 1.00 92.21 83 SER A CA 1
ATOM 616 C C . SER A 1 83 ? 34.075 -24.269 -1.616 1.00 98.36 83 SER A C 1
ATOM 617 O O . SER A 1 83 ? 33.938 -23.144 -1.138 1.00 98.53 83 SER A O 1
ATOM 620 N N . VAL A 1 84 ? 34.914 -25.188 -1.113 1.00 96.23 84 VAL A N 1
ATOM 621 C CA . VAL A 1 84 ? 35.740 -24.997 0.091 1.00 97.00 84 VAL A CA 1
ATOM 622 C C . VAL A 1 84 ? 37.081 -25.738 -0.063 1.00 102.05 84 VAL A C 1
ATOM 623 O O . VAL A 1 84 ? 37.118 -26.796 -0.691 1.00 102.50 84 VAL A O 1
ATOM 627 N N . GLU A 1 85 ? 38.171 -25.195 0.504 1.00 98.02 85 GLU A N 1
ATOM 628 C CA . GLU A 1 85 ? 39.481 -25.844 0.431 1.00 97.48 85 GLU A CA 1
ATOM 629 C C . GLU A 1 85 ? 39.864 -26.415 1.778 1.00 99.15 85 GLU A C 1
ATOM 630 O O . GLU A 1 85 ? 39.902 -25.692 2.771 1.00 99.40 85 GLU A O 1
ATOM 636 N N . TYR A 1 86 ? 40.054 -27.735 1.817 1.00 93.38 86 TYR A N 1
ATOM 637 C CA . TYR A 1 86 ? 40.386 -28.543 2.997 1.00 92.35 86 TYR A CA 1
ATOM 638 C C . TYR A 1 86 ? 41.056 -29.782 2.403 1.00 96.75 86 TYR A C 1
ATOM 639 O O . TYR A 1 86 ? 40.457 -30.405 1.528 1.00 97.40 86 TYR A O 1
ATOM 648 N N . ASP A 1 87 ? 42.295 -30.128 2.836 1.00 92.65 87 ASP A N 1
ATOM 649 C CA . ASP A 1 87 ? 43.068 -31.274 2.308 1.00 92.34 87 ASP A CA 1
ATOM 650 C C . ASP A 1 87 ? 42.939 -31.344 0.773 1.00 96.73 87 ASP A C 1
ATOM 651 O O . ASP A 1 87 ? 42.536 -32.366 0.211 1.00 96.15 87 ASP A O 1
ATOM 656 N N . GLY A 1 88 ? 43.217 -30.216 0.134 1.00 93.87 88 GLY A N 1
ATOM 657 C CA . GLY A 1 88 ? 43.057 -30.041 -1.302 1.00 94.12 88 GLY A CA 1
ATOM 658 C C . GLY A 1 88 ? 41.830 -29.197 -1.564 1.00 99.10 88 GLY A C 1
ATOM 659 O O . GLY A 1 88 ? 41.304 -28.564 -0.639 1.00 98.98 88 GLY A O 1
ATOM 660 N N . TYR A 1 89 ? 41.358 -29.179 -2.824 1.00 96.00 89 TYR A N 1
ATOM 661 C CA . TYR A 1 89 ? 40.187 -28.401 -3.242 1.00 95.58 89 TYR A CA 1
ATOM 662 C C . TYR A 1 89 ? 38.890 -29.216 -3.260 1.00 99.01 89 TYR A C 1
ATOM 663 O O . TYR A 1 89 ? 38.850 -30.284 -3.853 1.00 99.10 89 TYR A O 1
ATOM 672 N N . ASN A 1 90 ? 37.821 -28.706 -2.631 1.00 93.54 90 ASN A N 1
ATOM 673 C CA . ASN A 1 90 ? 36.561 -29.455 -2.596 1.00 91.75 90 ASN A CA 1
ATOM 674 C C . ASN A 1 90 ? 35.397 -28.741 -3.255 1.00 90.43 90 ASN A C 1
ATOM 675 O O . ASN A 1 90 ? 35.177 -27.540 -3.035 1.00 90.15 90 ASN A O 1
ATOM 680 N N . VAL A 1 91 ? 34.643 -29.503 -4.057 1.00 81.74 91 VAL A N 1
ATOM 681 C CA . VAL A 1 91 ? 33.447 -29.002 -4.724 1.00 79.57 91 VAL A CA 1
ATOM 682 C C . VAL A 1 91 ? 32.314 -29.937 -4.317 1.00 78.96 91 VAL A C 1
ATOM 683 O O . VAL A 1 91 ? 32.338 -31.132 -4.608 1.00 77.49 91 VAL A O 1
ATOM 687 N N . PHE A 1 92 ? 31.340 -29.390 -3.618 1.00 73.34 92 PHE A N 1
ATOM 688 C CA . PHE A 1 92 ? 30.231 -30.180 -3.138 1.00 72.50 92 PHE A CA 1
ATOM 689 C C . PHE A 1 92 ? 28.892 -29.556 -3.504 1.00 73.39 92 PHE A C 1
ATOM 690 O O . PHE A 1 92 ? 28.854 -28.368 -3.816 1.00 71.72 92 PHE A O 1
ATOM 698 N N . ARG A 1 93 ? 27.794 -30.339 -3.417 1.00 69.10 93 ARG A N 1
ATOM 699 C CA . ARG A 1 93 ? 26.440 -29.920 -3.815 1.00 68.40 93 ARG A CA 1
ATOM 700 C C . ARG A 1 93 ? 25.363 -30.704 -3.108 1.00 71.39 93 ARG A C 1
ATOM 701 O O . ARG A 1 93 ? 25.454 -31.949 -3.007 1.00 70.81 93 ARG A O 1
ATOM 709 N N . ILE A 1 94 ? 24.307 -29.965 -2.672 1.00 65.76 94 ILE A N 1
ATOM 710 C CA . ILE A 1 94 ? 23.143 -30.517 -1.980 1.00 64.12 94 ILE A CA 1
ATOM 711 C C . ILE A 1 94 ? 22.347 -31.356 -2.987 1.00 64.60 94 ILE A C 1
ATOM 712 O O . ILE A 1 94 ? 21.803 -30.802 -3.949 1.00 63.75 94 ILE A O 1
ATOM 717 N N . VAL A 1 95 ? 22.397 -32.685 -2.820 1.00 59.84 95 VAL A N 1
ATOM 718 C CA . VAL A 1 95 ? 21.726 -33.672 -3.651 1.00 58.51 95 VAL A CA 1
ATOM 719 C C . VAL A 1 95 ? 20.202 -33.630 -3.488 1.00 64.85 95 VAL A C 1
ATOM 720 O O . VAL A 1 95 ? 19.514 -33.196 -4.395 1.00 65.73 95 VAL A O 1
ATOM 724 N N . GLU A 1 96 ? 19.680 -33.973 -2.312 1.00 64.34 96 GLU A N 1
ATOM 725 C CA . GLU A 1 96 ? 18.255 -33.875 -1.961 1.00 65.40 96 GLU A CA 1
ATOM 726 C C . GLU A 1 96 ? 18.154 -33.742 -0.458 1.00 74.14 96 GLU A C 1
ATOM 727 O O . GLU A 1 96 ? 19.091 -34.153 0.248 1.00 73.99 96 GLU A O 1
ATOM 733 N N . THR A 1 97 ? 17.040 -33.152 0.014 1.00 73.97 97 THR A N 1
ATOM 734 C CA . THR A 1 97 ? 16.778 -32.899 1.407 1.00 74.98 97 THR A CA 1
ATOM 735 C C . THR A 1 97 ? 15.309 -32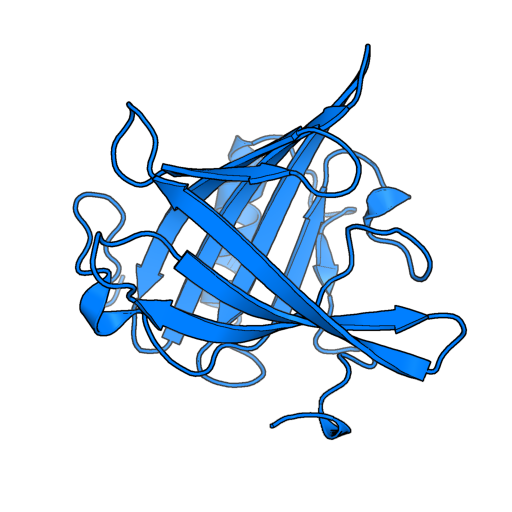.693 1.770 1.00 81.69 97 THR A C 1
ATOM 736 O O . THR A 1 97 ? 14.559 -32.003 1.097 1.00 80.65 97 THR A O 1
ATOM 740 N N . ASP A 1 98 ? 14.961 -33.236 2.914 1.00 81.85 98 ASP A N 1
ATOM 741 C CA . ASP A 1 98 ? 13.707 -33.051 3.598 1.00 82.79 98 ASP A CA 1
ATOM 742 C C . ASP A 1 98 ? 14.238 -32.306 4.782 1.00 90.27 98 ASP A C 1
ATOM 743 O O . ASP A 1 98 ? 14.779 -32.926 5.704 1.00 92.05 98 ASP A O 1
ATOM 748 N N . TYR A 1 99 ? 14.170 -30.975 4.726 1.00 86.62 99 TYR A N 1
ATOM 749 C CA . TYR A 1 99 ? 14.690 -30.047 5.735 1.00 86.33 99 TYR A CA 1
ATOM 750 C C . TYR A 1 99 ? 14.434 -30.422 7.206 1.00 89.09 99 TYR A C 1
ATOM 751 O O . TYR A 1 99 ? 15.203 -30.003 8.066 1.00 91.11 99 TYR A O 1
ATOM 760 N N . THR A 1 100 ? 13.361 -31.174 7.494 1.00 81.74 100 THR A N 1
ATOM 761 C CA . THR A 1 100 ? 12.978 -31.564 8.847 1.00 79.63 100 THR A CA 1
ATOM 762 C C . THR A 1 100 ? 13.438 -32.991 9.220 1.00 80.28 100 THR A C 1
ATOM 763 O O . THR A 1 100 ? 13.243 -33.395 10.366 1.00 80.86 100 THR A O 1
ATOM 767 N N . ASP A 1 101 ? 14.107 -33.726 8.306 1.00 74.17 101 ASP A N 1
ATOM 768 C CA . ASP A 1 101 ? 14.557 -35.088 8.610 1.00 73.94 101 ASP A CA 1
ATOM 769 C C . ASP A 1 101 ? 15.958 -35.436 8.107 1.00 77.14 101 ASP A C 1
ATOM 770 O O . ASP A 1 101 ? 16.720 -36.019 8.864 1.00 76.41 101 ASP A O 1
ATOM 775 N N . TYR A 1 102 ? 16.275 -35.183 6.835 1.00 74.46 102 TYR A N 1
ATOM 776 C CA . TYR A 1 102 ? 17.585 -35.565 6.274 1.00 74.06 102 TYR A CA 1
ATOM 777 C C . TYR A 1 102 ? 18.127 -34.620 5.204 1.00 74.54 102 TYR A C 1
ATOM 778 O O . TYR A 1 102 ? 17.422 -33.718 4.741 1.00 73.51 102 TYR A O 1
ATOM 787 N N . ILE A 1 103 ? 19.365 -34.899 4.759 1.00 69.19 103 ILE A N 1
ATOM 788 C CA . ILE A 1 103 ? 20.084 -34.165 3.717 1.00 68.57 103 ILE A CA 1
ATOM 789 C C . ILE A 1 103 ? 21.222 -35.037 3.182 1.00 74.41 103 ILE A C 1
ATOM 790 O O . ILE A 1 103 ? 21.939 -35.690 3.965 1.00 73.43 103 ILE A O 1
ATOM 795 N N . ILE A 1 104 ? 21.369 -35.042 1.839 1.00 71.13 104 ILE A N 1
ATOM 796 C CA . ILE A 1 104 ? 22.424 -35.775 1.163 1.00 70.82 104 ILE A CA 1
ATOM 797 C C . ILE A 1 104 ? 23.360 -34.753 0.552 1.00 75.85 104 ILE A C 1
ATOM 798 O O . ILE A 1 104 ? 22.885 -33.761 0.002 1.00 76.27 104 ILE A O 1
ATOM 803 N N . PHE A 1 105 ? 24.679 -35.005 0.628 1.00 72.44 105 PHE A N 1
ATOM 804 C CA . PHE A 1 105 ? 25.737 -34.141 0.100 1.00 71.94 105 PHE A CA 1
ATOM 805 C C . PHE A 1 105 ? 26.672 -34.958 -0.718 1.00 73.89 105 PHE A C 1
ATOM 806 O O . PHE A 1 105 ? 27.073 -36.035 -0.284 1.00 73.70 105 PHE A O 1
ATOM 814 N N . HIS A 1 106 ? 27.084 -34.415 -1.866 1.00 68.87 106 HIS A N 1
ATOM 815 C CA . HIS A 1 106 ? 28.066 -35.019 -2.753 1.00 67.65 106 HIS A CA 1
ATOM 816 C C . HIS A 1 106 ? 29.257 -34.055 -2.817 1.00 70.46 106 HIS A C 1
ATOM 817 O O . HIS A 1 106 ? 29.059 -32.844 -2.927 1.00 67.44 106 HIS A O 1
ATOM 824 N N . LEU A 1 107 ? 30.483 -34.602 -2.749 1.00 68.64 107 LEU A N 1
ATOM 825 C CA . LEU A 1 107 ? 31.714 -33.830 -2.732 1.00 69.75 107 LEU A CA 1
ATOM 826 C C . LEU A 1 107 ? 32.816 -34.468 -3.535 1.00 78.10 107 LEU A C 1
ATOM 827 O O . LEU A 1 107 ? 33.161 -35.614 -3.286 1.00 78.26 107 LEU A O 1
ATOM 832 N N . VAL A 1 108 ? 33.457 -33.681 -4.391 1.00 77.41 108 VAL A N 1
ATOM 833 C CA . VAL A 1 108 ? 34.638 -34.107 -5.136 1.00 78.77 108 VAL A CA 1
ATOM 834 C C . VAL A 1 108 ? 35.821 -33.332 -4.514 1.00 86.54 108 VAL A C 1
ATOM 835 O O . VAL A 1 108 ? 35.730 -32.107 -4.339 1.00 84.98 108 VAL A O 1
ATOM 839 N N . ASN A 1 109 ? 36.908 -34.040 -4.159 1.00 87.61 109 ASN A N 1
ATOM 840 C CA . ASN A 1 109 ? 38.097 -33.387 -3.619 1.00 90.06 109 ASN A CA 1
ATOM 841 C C . ASN A 1 109 ? 39.240 -33.476 -4.633 1.00 100.38 109 ASN A C 1
ATOM 842 O O . ASN A 1 109 ? 39.832 -34.538 -4.869 1.00 100.68 109 ASN A O 1
ATOM 847 N N . PHE A 1 110 ? 39.471 -32.349 -5.307 1.00 100.47 110 PHE A N 1
ATOM 848 C CA . PHE A 1 110 ? 40.488 -32.158 -6.321 1.00 101.44 110 PHE A CA 1
ATOM 849 C C . PHE A 1 110 ? 41.856 -31.971 -5.637 1.00 108.07 110 PHE A C 1
ATOM 850 O O . PHE A 1 110 ? 42.346 -30.849 -5.520 1.00 108.33 110 PHE A O 1
ATOM 852 N N . LYS A 1 111 ? 42.438 -33.073 -5.122 1.00 106.11 111 LYS A N 1
ATOM 853 C CA . LYS A 1 111 ? 43.784 -33.078 -4.552 1.00 107.18 111 LYS A CA 1
ATOM 854 C C . LYS A 1 111 ? 44.687 -33.014 -5.790 1.00 114.90 111 LYS A C 1
ATOM 855 O O . LYS A 1 111 ? 44.263 -33.455 -6.862 1.00 115.93 111 LYS A O 1
ATOM 857 N N . GLU A 1 112 ? 45.896 -32.458 -5.689 1.00 112.78 112 GLU A N 1
ATOM 858 C CA . GLU A 1 112 ? 46.730 -32.352 -6.887 1.00 113.19 112 GLU A CA 1
ATOM 859 C C . GLU A 1 112 ? 47.126 -33.742 -7.455 1.00 118.31 112 GLU A C 1
ATOM 860 O O . GLU A 1 112 ? 47.647 -34.604 -6.725 1.00 118.08 112 GLU A O 1
ATOM 866 N N . LYS A 1 113 ? 46.715 -33.967 -8.734 1.00 114.67 113 LYS A N 1
ATOM 867 C CA . LYS A 1 113 ? 46.892 -35.160 -9.577 1.00 114.06 113 LYS A CA 1
ATOM 868 C C . LYS A 1 113 ? 45.932 -36.353 -9.264 1.00 116.27 113 LYS A C 1
ATOM 869 O O . LYS A 1 113 ? 45.962 -37.330 -10.015 1.00 115.79 113 LYS A O 1
ATOM 871 N N . ASP A 1 114 ? 45.075 -36.265 -8.219 1.00 111.05 114 ASP A N 1
ATOM 872 C CA . ASP A 1 114 ? 44.128 -37.336 -7.904 1.00 110.20 114 ASP A CA 1
ATOM 873 C C . ASP A 1 114 ? 42.745 -36.850 -7.406 1.00 112.57 114 ASP A C 1
ATOM 874 O O . ASP A 1 114 ? 42.684 -35.870 -6.687 1.00 113.08 114 ASP A O 1
ATOM 879 N N . SER A 1 115 ? 41.649 -37.570 -7.760 1.00 107.04 115 SER A N 1
ATOM 880 C CA . SER A 1 115 ? 40.287 -37.180 -7.368 1.00 105.92 115 SER A CA 1
ATOM 881 C C . SER A 1 115 ? 39.446 -38.253 -6.676 1.00 107.16 115 SER A C 1
ATOM 882 O O . SER A 1 115 ? 39.405 -39.403 -7.107 1.00 107.19 115 SER A O 1
ATOM 885 N N . PHE A 1 116 ? 38.746 -37.824 -5.605 1.00 100.63 116 PHE A N 1
ATOM 886 C CA . PHE A 1 116 ? 37.853 -38.655 -4.817 1.00 99.10 116 PHE A CA 1
ATOM 887 C C . PHE A 1 116 ? 36.511 -37.957 -4.574 1.00 98.36 116 PHE A C 1
ATOM 888 O O . PHE A 1 116 ? 36.445 -36.763 -4.267 1.00 96.57 116 PHE A O 1
ATOM 890 N N . GLN A 1 117 ? 35.439 -38.721 -4.753 1.00 92.26 117 GLN A N 1
ATOM 891 C CA . GLN A 1 117 ? 34.079 -38.279 -4.505 1.00 90.86 117 GLN A CA 1
ATOM 892 C C . GLN A 1 117 ? 33.573 -38.915 -3.209 1.00 91.77 117 GLN A C 1
ATOM 893 O O . GLN A 1 117 ? 33.958 -40.038 -2.857 1.00 92.06 117 GLN A O 1
ATOM 899 N N . MET A 1 118 ? 32.766 -38.157 -2.477 1.00 85.01 118 MET A N 1
ATOM 900 C CA . MET A 1 118 ? 32.232 -38.565 -1.200 1.00 83.47 118 MET A CA 1
ATOM 901 C C . MET A 1 118 ? 30.849 -38.097 -1.009 1.00 82.62 118 MET A C 1
ATOM 902 O O . MET A 1 118 ? 30.475 -37.062 -1.556 1.00 82.47 118 MET A O 1
ATOM 907 N N . MET A 1 119 ? 30.059 -38.877 -0.267 1.00 74.59 119 MET A N 1
ATOM 908 C CA . MET A 1 119 ? 28.673 -38.532 -0.020 1.00 73.02 119 MET A CA 1
ATOM 909 C C . MET A 1 119 ? 28.329 -38.725 1.432 1.00 78.91 119 MET A C 1
ATOM 910 O O . MET A 1 119 ? 28.701 -39.740 2.045 1.00 81.05 119 MET A O 1
ATOM 915 N N . GLU A 1 120 ? 27.633 -37.742 1.999 1.00 72.12 120 GLU A N 1
ATOM 916 C CA . GLU A 1 120 ? 27.267 -37.828 3.382 1.00 70.43 120 GLU A CA 1
ATOM 917 C C . GLU A 1 120 ? 25.780 -37.596 3.612 1.00 70.24 120 GLU A C 1
ATOM 918 O O . GLU A 1 120 ? 25.172 -36.710 2.997 1.00 68.90 120 GLU A O 1
ATOM 924 N N . LEU A 1 121 ? 25.222 -38.386 4.553 1.00 63.24 121 LEU A N 1
ATOM 925 C CA . LEU A 1 121 ? 23.853 -38.297 5.010 1.00 60.55 121 LEU A CA 1
ATOM 926 C C . LEU A 1 121 ? 23.898 -37.743 6.437 1.00 62.70 121 LEU A C 1
ATOM 927 O O . LEU A 1 121 ? 24.529 -38.320 7.317 1.00 61.18 121 LEU A O 1
ATOM 932 N N . SER A 1 122 ? 23.248 -36.587 6.628 1.00 57.88 122 SER A N 1
ATOM 933 C CA . SER A 1 122 ? 23.159 -35.840 7.864 1.00 56.99 122 SER A CA 1
ATOM 934 C C . SER A 1 122 ? 21.701 -35.754 8.136 1.00 64.07 122 SER A C 1
ATOM 935 O O . SER A 1 122 ? 20.919 -35.923 7.204 1.00 64.11 122 SER A O 1
ATOM 938 N N . ALA A 1 123 ? 21.326 -35.548 9.401 1.00 62.58 123 ALA A N 1
ATOM 939 C CA . ALA A 1 123 ? 19.941 -35.547 9.825 1.00 63.41 123 ALA A CA 1
ATOM 940 C C . ALA A 1 123 ? 19.741 -34.616 10.993 1.00 68.84 123 ALA A C 1
ATOM 941 O O . ALA A 1 123 ? 20.686 -34.390 11.779 1.00 69.09 123 ALA A O 1
ATOM 943 N N . ARG A 1 124 ? 18.481 -34.137 11.159 1.00 62.81 124 ARG A N 1
ATOM 944 C CA . ARG A 1 124 ? 18.106 -33.280 12.274 1.00 61.90 124 ARG A CA 1
ATOM 945 C C . ARG A 1 124 ? 18.272 -34.027 13.646 1.00 64.31 124 ARG A C 1
ATOM 946 O O . ARG A 1 124 ? 18.648 -33.435 14.667 1.00 64.58 124 ARG A O 1
ATOM 954 N N . GLU A 1 125 ? 18.072 -35.342 13.627 1.00 58.65 125 GLU A N 1
ATOM 955 C CA . GLU A 1 125 ? 18.217 -36.213 14.796 1.00 55.45 125 GLU A CA 1
ATOM 956 C C . GLU A 1 125 ? 19.400 -37.230 14.572 1.00 48.59 125 GLU A C 1
ATOM 957 O O . GLU A 1 125 ? 19.711 -37.553 13.442 1.00 42.81 125 GLU A O 1
ATOM 963 N N . PRO A 1 126 ? 20.093 -37.708 15.605 1.00 46.43 126 PRO A N 1
ATOM 964 C CA . PRO A 1 126 ? 21.242 -38.622 15.392 1.00 48.54 126 PRO A CA 1
ATOM 965 C C . PRO A 1 126 ? 21.137 -39.743 14.381 1.00 58.03 126 PRO A C 1
ATOM 966 O O . PRO A 1 126 ? 22.161 -40.204 13.928 1.00 58.20 126 PRO A O 1
ATOM 970 N N . ASP A 1 127 ? 19.935 -40.238 14.113 1.00 58.55 127 ASP A N 1
ATOM 971 C CA . ASP A 1 127 ? 19.662 -41.314 13.167 1.00 58.66 127 ASP A CA 1
ATOM 972 C C . ASP A 1 127 ? 18.351 -40.991 12.530 1.00 64.18 127 ASP A C 1
ATOM 973 O O . ASP A 1 127 ? 17.517 -40.322 13.146 1.00 60.86 127 ASP A O 1
ATOM 978 N N . THR A 1 128 ? 18.164 -41.480 11.296 1.00 67.35 128 THR A N 1
ATOM 979 C CA . THR A 1 128 ? 16.961 -41.350 10.479 1.00 68.35 128 THR A CA 1
ATOM 980 C C . THR A 1 128 ? 16.524 -42.737 9.897 1.00 74.78 128 THR A C 1
ATOM 981 O O . THR A 1 128 ? 17.321 -43.686 9.856 1.00 72.29 128 THR A O 1
ATOM 985 N N . SER A 1 129 ? 15.237 -42.825 9.475 1.00 76.21 129 SER A N 1
ATOM 986 C CA . SER A 1 129 ? 14.525 -43.989 8.902 1.00 77.46 129 SER A CA 1
ATOM 987 C C . SER A 1 129 ? 15.364 -44.921 8.018 1.00 83.29 129 SER A C 1
ATOM 988 O O . SER A 1 129 ? 16.253 -44.457 7.303 1.00 83.52 129 SER A O 1
ATOM 991 N N . GLU A 1 130 ? 15.077 -46.240 8.096 1.00 80.84 130 GLU A N 1
ATOM 992 C CA . GLU A 1 130 ? 15.729 -47.326 7.340 1.00 81.60 130 GLU A CA 1
ATOM 993 C C . GLU A 1 130 ? 15.530 -47.143 5.840 1.00 85.48 130 GLU A C 1
ATOM 994 O O . GLU A 1 130 ? 16.414 -47.496 5.062 1.00 84.69 130 GLU A O 1
ATOM 1000 N N . GLU A 1 131 ? 14.364 -46.587 5.440 1.00 81.86 131 GLU A N 1
ATOM 1001 C CA . GLU A 1 131 ? 14.046 -46.291 4.049 1.00 81.29 131 GLU A CA 1
ATOM 1002 C C . GLU A 1 131 ? 14.882 -45.098 3.566 1.00 85.74 131 GLU A C 1
ATOM 1003 O O . GLU A 1 131 ? 15.304 -45.091 2.404 1.00 86.37 131 GLU A O 1
ATOM 1009 N N . VAL A 1 132 ? 15.154 -44.119 4.467 1.00 81.39 132 VAL A N 1
ATOM 1010 C CA . VAL A 1 132 ? 15.995 -42.955 4.149 1.00 81.42 132 VAL A CA 1
ATOM 1011 C C . VAL A 1 132 ? 17.441 -43.427 4.123 1.00 85.86 132 VAL A C 1
ATOM 1012 O O . VAL A 1 132 ? 18.228 -42.990 3.284 1.00 83.61 132 VAL A O 1
ATOM 1016 N N . ARG A 1 133 ? 17.761 -44.378 5.008 1.00 85.65 133 ARG A N 1
ATOM 1017 C CA . ARG A 1 133 ? 19.064 -45.024 5.077 1.00 86.88 133 ARG A CA 1
ATOM 1018 C C . ARG A 1 133 ? 19.274 -45.740 3.728 1.00 90.14 133 ARG A C 1
ATOM 1019 O O . ARG A 1 133 ? 20.328 -45.570 3.118 1.00 90.99 133 ARG A O 1
ATOM 1027 N N . LYS A 1 134 ? 18.215 -46.414 3.208 1.00 85.31 134 LYS A N 1
ATOM 1028 C CA . LYS A 1 134 ? 18.215 -47.131 1.926 1.00 84.16 134 LYS A CA 1
ATOM 1029 C C . LYS A 1 134 ? 18.326 -46.181 0.739 1.00 84.86 134 LYS A C 1
ATOM 1030 O O . LYS A 1 134 ? 19.156 -46.422 -0.134 1.00 83.49 134 LYS A O 1
ATOM 1032 N N . ARG A 1 135 ? 17.509 -45.081 0.734 1.00 79.56 135 ARG A N 1
ATOM 1033 C CA . ARG A 1 135 ? 17.464 -44.005 -0.273 1.00 77.40 135 ARG A CA 1
ATOM 1034 C C . ARG A 1 135 ? 18.850 -43.372 -0.513 1.00 76.60 135 ARG A C 1
ATOM 1035 O O . ARG A 1 135 ? 19.161 -42.999 -1.638 1.00 75.15 135 ARG A O 1
ATOM 1043 N N . PHE A 1 136 ? 19.683 -43.275 0.524 1.00 72.36 136 PHE A N 1
ATOM 1044 C CA . PHE A 1 136 ? 21.048 -42.785 0.370 1.00 71.90 136 PHE A CA 1
ATOM 1045 C C . PHE A 1 136 ? 21.831 -43.789 -0.455 1.00 78.45 136 PHE A C 1
ATOM 1046 O O . PHE A 1 136 ? 22.453 -43.356 -1.420 1.00 78.34 136 PHE A O 1
ATOM 1054 N N . VAL A 1 137 ? 21.766 -45.119 -0.118 1.00 77.07 137 VAL A N 1
ATOM 1055 C CA . VAL A 1 137 ? 22.492 -46.192 -0.838 1.00 78.64 137 VAL A CA 1
ATOM 1056 C C . VAL A 1 137 ? 22.101 -46.207 -2.346 1.00 86.52 137 VAL A C 1
ATOM 1057 O O . VAL A 1 137 ? 22.981 -46.344 -3.193 1.00 87.80 137 VAL A O 1
ATOM 1061 N N . GLU A 1 138 ? 20.798 -45.992 -2.668 1.00 83.44 138 GLU A N 1
ATOM 1062 C CA . GLU A 1 138 ? 20.269 -45.905 -4.034 1.00 82.79 138 GLU A CA 1
ATOM 1063 C C . GLU A 1 138 ? 20.920 -44.733 -4.793 1.00 86.43 138 GLU A C 1
ATOM 1064 O O . GLU A 1 138 ? 21.303 -44.919 -5.951 1.00 88.20 138 GLU A O 1
ATOM 1070 N N . TYR A 1 139 ? 21.077 -43.548 -4.131 1.00 80.80 139 TYR A N 1
ATOM 1071 C CA . TYR A 1 139 ? 21.711 -42.335 -4.671 1.00 79.40 139 TYR A CA 1
ATOM 1072 C C . TYR A 1 139 ? 23.196 -42.533 -4.845 1.00 83.61 139 TYR A C 1
ATOM 1073 O O . TYR A 1 139 ? 23.689 -42.286 -5.938 1.00 84.15 139 TYR A O 1
ATOM 1082 N N . CYS A 1 140 ? 23.920 -43.007 -3.809 1.00 79.98 140 CYS A N 1
ATOM 1083 C CA . CYS A 1 140 ? 25.360 -43.231 -3.982 1.00 79.89 140 CYS A CA 1
ATOM 1084 C C . CYS A 1 140 ? 25.681 -44.497 -4.815 1.00 79.38 140 CYS A C 1
ATOM 1085 O O . CYS A 1 140 ? 26.832 -44.663 -5.204 1.00 78.67 140 CYS A O 1
ATOM 1088 N N . GLN A 1 141 ? 24.663 -45.312 -5.170 1.00 73.66 141 GLN A N 1
ATOM 1089 C CA . GLN A 1 141 ? 24.810 -46.472 -6.060 1.00 73.76 141 GLN A CA 1
ATOM 1090 C C . GLN A 1 141 ? 24.989 -45.920 -7.507 1.00 76.62 141 GLN A C 1
ATOM 1091 O O . GLN A 1 141 ? 25.896 -46.344 -8.237 1.00 75.20 141 GLN A O 1
ATOM 1097 N N . LYS A 1 142 ? 24.123 -44.936 -7.890 1.00 71.51 142 LYS A N 1
ATOM 1098 C CA . LYS A 1 142 ? 24.171 -44.228 -9.175 1.00 69.42 142 LYS A CA 1
ATOM 1099 C C . LYS A 1 142 ? 25.548 -43.553 -9.369 1.00 70.57 142 LYS A C 1
ATOM 1100 O O . LYS A 1 142 ? 26.107 -43.553 -10.475 1.00 72.20 142 LYS A O 1
ATOM 1103 N N . HIS A 1 143 ? 26.111 -43.029 -8.291 1.00 64.90 143 HIS A N 1
ATOM 1104 C CA . HIS A 1 143 ? 27.426 -42.409 -8.293 1.00 65.56 143 HIS A CA 1
ATOM 1105 C C . HIS A 1 143 ? 28.544 -43.472 -8.223 1.00 73.97 143 HIS A C 1
ATOM 1106 O O . HIS A 1 143 ? 29.711 -43.125 -8.019 1.00 73.60 143 HIS A O 1
ATOM 1113 N N . GLY A 1 144 ? 28.174 -44.741 -8.402 1.00 72.58 144 GLY A N 1
ATOM 1114 C CA . GLY A 1 144 ? 29.109 -45.857 -8.422 1.00 74.73 144 GLY A CA 1
ATOM 1115 C C . GLY A 1 144 ? 29.742 -46.249 -7.101 1.00 86.32 144 GLY A C 1
ATOM 1116 O O . GLY A 1 144 ? 30.653 -47.081 -7.089 1.00 87.51 144 GLY A O 1
ATOM 1117 N N . ILE A 1 145 ? 29.304 -45.648 -5.982 1.00 87.16 145 ILE A N 1
ATOM 1118 C CA . ILE A 1 145 ? 29.860 -45.971 -4.667 1.00 88.93 145 ILE A CA 1
ATOM 1119 C C . ILE A 1 145 ? 29.130 -47.225 -4.199 1.00 98.66 145 ILE A C 1
ATOM 1120 O O . ILE A 1 145 ? 27.908 -47.180 -3.989 1.00 99.14 145 ILE A O 1
ATOM 1125 N N . VAL A 1 146 ? 29.868 -48.357 -4.106 1.00 97.50 146 VAL A N 1
ATOM 1126 C CA . VAL A 1 146 ? 29.302 -49.660 -3.734 1.00 98.45 146 VAL A CA 1
ATOM 1127 C C . VAL A 1 146 ? 28.936 -49.717 -2.252 1.00 103.15 146 VAL A C 1
ATOM 1128 O O . VAL A 1 146 ? 29.651 -49.142 -1.425 1.00 102.90 146 VAL A O 1
ATOM 1132 N N . LYS A 1 147 ? 27.819 -50.429 -1.928 1.00 99.81 147 LYS A N 1
ATOM 1133 C CA . LYS A 1 147 ? 27.250 -50.611 -0.582 1.00 99.19 147 LYS A CA 1
ATOM 1134 C C . LYS A 1 147 ? 28.264 -51.035 0.459 1.00 102.64 147 LYS A C 1
ATOM 1135 O O . LYS A 1 147 ? 28.123 -50.660 1.622 1.00 101.40 147 LYS A O 1
ATOM 1141 N N . GLU A 1 148 ? 29.294 -51.800 0.034 1.00 100.68 148 GLU A N 1
ATOM 1142 C CA . GLU A 1 148 ? 30.398 -52.255 0.881 1.00 101.23 148 GLU A CA 1
ATOM 1143 C C . GLU A 1 148 ? 31.111 -51.054 1.503 1.00 106.06 148 GLU A C 1
ATOM 1144 O O . GLU A 1 148 ? 31.469 -51.101 2.685 1.00 106.55 148 GLU A O 1
ATOM 1150 N N . ASN A 1 149 ? 31.266 -49.965 0.724 1.00 102.12 149 ASN A N 1
ATOM 1151 C CA . ASN A 1 149 ? 31.960 -48.778 1.189 1.00 101.73 149 ASN A CA 1
ATOM 1152 C C . ASN A 1 149 ? 31.056 -47.652 1.736 1.00 102.74 149 ASN A C 1
ATOM 1153 O O . ASN A 1 149 ? 31.475 -46.487 1.755 1.00 101.46 149 ASN A O 1
ATOM 1158 N N . ILE A 1 150 ? 29.866 -48.008 2.257 1.00 98.35 150 ILE A N 1
ATOM 1159 C CA . ILE A 1 150 ? 28.981 -47.050 2.929 1.00 98.02 150 ILE A CA 1
ATOM 1160 C C . ILE A 1 150 ? 29.172 -47.238 4.457 1.00 101.68 150 ILE A C 1
ATOM 1161 O O . ILE A 1 150 ? 28.541 -48.117 5.064 1.00 101.06 150 ILE A O 1
ATOM 1166 N N . PHE A 1 151 ? 30.099 -46.447 5.053 1.00 98.00 151 PHE A N 1
ATOM 1167 C CA . PHE A 1 151 ? 30.397 -46.505 6.488 1.00 97.65 151 PHE A CA 1
ATOM 1168 C C . PHE A 1 151 ? 29.300 -45.849 7.322 1.00 101.42 151 PHE A C 1
ATOM 1169 O O . PHE A 1 151 ? 28.672 -44.853 6.914 1.00 101.01 151 PHE A O 1
ATOM 1171 N N . ASP A 1 152 ? 29.047 -46.459 8.482 1.00 97.30 152 ASP A N 1
ATOM 1172 C CA . ASP A 1 152 ? 28.049 -46.009 9.441 1.00 96.44 152 ASP A CA 1
ATOM 1173 C C . ASP A 1 152 ? 28.712 -45.175 10.502 1.00 99.32 152 ASP A C 1
ATOM 1174 O O . ASP A 1 152 ? 29.774 -45.552 11.009 1.00 99.50 152 ASP A O 1
ATOM 1179 N N . LEU A 1 153 ? 28.091 -44.047 10.841 1.00 93.87 153 LEU A N 1
ATOM 1180 C CA . LEU A 1 153 ? 28.630 -43.145 11.855 1.00 92.81 153 LEU A CA 1
ATOM 1181 C C . LEU A 1 153 ? 27.845 -43.258 13.176 1.00 97.72 153 LEU A C 1
ATOM 1182 O O . LEU A 1 153 ? 28.358 -42.915 14.252 1.00 96.66 153 LEU A O 1
ATOM 1187 N N . THR A 1 154 ? 26.612 -43.807 13.070 1.00 94.30 154 THR A N 1
ATOM 1188 C CA . THR A 1 154 ? 25.662 -44.079 14.145 1.00 93.81 154 THR A CA 1
ATOM 1189 C C . THR A 1 154 ? 26.249 -45.114 15.118 1.00 99.67 154 THR A C 1
ATOM 1190 O O . THR A 1 154 ? 25.974 -45.072 16.329 1.00 100.45 154 THR A O 1
ATOM 1194 N N . GLU A 1 155 ? 27.088 -46.009 14.582 1.00 96.60 155 GLU A N 1
ATOM 1195 C CA . GLU A 1 155 ? 27.732 -47.069 15.333 1.00 97.04 155 GLU A CA 1
ATOM 1196 C C . GLU A 1 155 ? 29.231 -46.794 15.604 1.00 101.97 155 GLU A C 1
ATOM 1197 O O . GLU A 1 155 ? 30.026 -47.730 15.681 1.00 101.56 155 GLU A O 1
ATOM 1203 N N . VAL A 1 156 ? 29.590 -45.508 15.801 1.00 99.92 156 VAL A N 1
ATOM 1204 C CA . VAL A 1 156 ? 30.928 -45.013 16.196 1.00 100.27 156 VAL A CA 1
ATOM 1205 C C . VAL A 1 156 ? 30.825 -43.661 16.908 1.00 105.45 156 VAL A C 1
ATOM 1206 O O . VAL A 1 156 ? 29.751 -43.047 16.918 1.00 104.99 156 VAL A O 1
ATOM 1210 N N . ASP A 1 157 ? 31.937 -43.214 17.526 1.00 102.79 157 ASP A N 1
ATOM 1211 C CA . ASP A 1 157 ? 31.976 -41.952 18.264 1.00 102.88 157 ASP A CA 1
ATOM 1212 C C . ASP A 1 157 ? 32.024 -40.794 17.277 1.00 104.38 157 ASP A C 1
ATOM 1213 O O . ASP A 1 157 ? 32.983 -40.649 16.516 1.00 104.23 157 ASP A O 1
ATOM 1218 N N . ARG A 1 158 ? 30.943 -40.028 17.229 1.00 98.91 158 ARG A N 1
ATOM 1219 C CA . ARG A 1 158 ? 30.843 -38.922 16.288 1.00 97.99 158 ARG A CA 1
ATOM 1220 C C . ARG A 1 158 ? 31.061 -37.554 16.950 1.00 101.53 158 ARG A C 1
ATOM 1221 O O . ARG A 1 158 ? 30.567 -36.544 16.433 1.00 100.65 158 ARG A O 1
ATOM 1229 N N . CYS A 1 159 ? 31.809 -37.523 18.098 1.00 97.65 159 CYS A N 1
ATOM 1230 C CA . CYS A 1 159 ? 32.138 -36.312 18.882 1.00 96.76 159 CYS A CA 1
ATOM 1231 C C . CYS A 1 159 ? 30.917 -35.588 19.452 1.00 96.31 159 CYS A C 1
ATOM 1232 O O . CYS A 1 159 ? 30.944 -34.368 19.648 1.00 96.03 159 CYS A O 1
ATOM 1235 N N . LEU A 1 160 ? 29.869 -36.361 19.751 1.00 89.79 160 LEU A N 1
ATOM 1236 C CA . LEU A 1 160 ? 28.562 -35.940 20.252 1.00 88.43 160 LEU A CA 1
ATOM 1237 C C . LEU A 1 160 ? 28.696 -34.982 21.403 1.00 91.78 160 LEU A C 1
ATOM 1238 O O . LEU A 1 160 ? 28.065 -33.926 21.396 1.00 91.62 160 LEU A O 1
ATOM 1243 N N . GLN A 1 161 ? 29.571 -35.340 22.356 1.00 87.95 161 GLN A N 1
ATOM 1244 C CA . GLN A 1 161 ? 29.908 -34.623 23.582 1.00 87.80 161 GLN A CA 1
ATOM 1245 C C . GLN A 1 161 ? 30.234 -33.150 23.365 1.00 92.57 161 GLN A C 1
ATOM 1246 O O . GLN A 1 161 ? 29.531 -32.297 23.905 1.00 93.67 161 GLN A O 1
ATOM 1252 N N . ALA A 1 162 ? 31.270 -32.854 22.546 1.00 87.34 162 ALA A N 1
ATOM 1253 C CA . ALA A 1 162 ? 31.792 -31.510 22.289 1.00 87.23 162 ALA A CA 1
ATOM 1254 C C . ALA A 1 162 ? 30.766 -30.492 21.766 1.00 92.39 162 ALA A C 1
ATOM 1255 O O . ALA A 1 162 ? 31.061 -29.291 21.683 1.00 91.69 162 ALA A O 1
ATOM 1257 N N . ARG A 1 163 ? 29.569 -30.981 21.419 1.00 90.66 163 ARG A N 1
ATOM 1258 C CA . ARG A 1 163 ? 28.462 -30.189 20.891 1.00 91.40 163 ARG A CA 1
ATOM 1259 C C . ARG A 1 163 ? 27.593 -29.684 22.075 1.00 96.41 163 ARG A C 1
ATOM 1260 O O . ARG A 1 163 ? 27.223 -30.496 22.928 1.00 95.45 163 ARG A O 1
ATOM 1268 N N . GLY A 1 164 ? 27.280 -28.378 22.124 1.00 93.78 164 GLY A N 1
ATOM 1269 C CA . GLY A 1 164 ? 27.702 -27.361 21.155 1.00 125.29 164 GLY A CA 1
ATOM 1270 C C . GLY A 1 164 ? 26.762 -27.139 19.984 1.00 136.50 164 GLY A C 1
ATOM 1271 O O . GLY A 1 164 ? 25.669 -26.589 20.139 1.00 94.62 164 GLY A O 1
#

Organism: Ailuropoda melanoleuca (NCBI:txid9646)

Radius of gyration: 14.73 Å; Cα contacts (8 Å, |Δi|>4): 333; chains: 1; bounding box: 40×40×34 Å

Foldseek 3Di:
DPDKDFDDDPLVLLWFAKWFWKKFKQDQVCCDQQRQNVKIFGTWDQDPVRWIWTFIWHQDPNDTDTDIWTWDDDDDPQWTWTADQATKIKGWRMDDSQFKTKMWMWGCHPPDIMIMMTIMTPDNDGDPVVVVVNQVVVVVVVTHPVRIDTCSPDCNVPPVHD

Nearest PDB structures (foldseek):
  5ngh-assembly1_A  TM=1.006E+00  e=1.247E-31  Ailuropoda melanoleuca
  5x7y-assembly1_A  TM=9.854E-01  e=3.092E-23  Canis lupus familiaris
  3zq3-assembly2_B  TM=9.734E-01  e=1.344E-20  Rattus norvegicus
  1ew3-assembly1_A-2  TM=9.492E-01  e=6.898E-18  Equus caballus
  2q39-assembly1_B  TM=8.947E-01  e=1.626E-12  Bos taurus

B-factor: mean 93.18, std 18.68, range [31.48, 161.12]

Sequence (162 aa):
EGNDVRRNFDVSKISGYWYSVLLASDVREKTEENSSMRVFVNHIEVLSNSSLLFNMHIKVDGKCTEIALVSDKTEKDGEYSVEYDGYNVFRIVETDYTDYIIFHLVNFKEKDSFQMMELSAREPDTSEEVRKRFVEYCQKHGIVKENIFDLTEVDRCLQARG

Secondary structure (DSSP, 8-state):
-TT-B-SS--GGGT-EE----EEEESSSGGGSTT-TT--EEEEEEE-SSS-EEEEEEEEETTEEEEEEEEEEE-SSTTEEEEESSSEEEEEEEEEETTTEEEEEEEEEETTEEEEEEEEEESSSS--HHHHHHHHHHHHHTT--GGGEEESTTS----TT--